Protein AF-A0A536S0V3-F1 (afdb_monomer)

Mean predicted aligned error: 3.84 Å

Nearest PDB structures (foldseek):
  5uuj-assembly1_A  TM=9.465E-01  e=1.478E-03  Streptomyces sahachiroi
  9baa-assembly1_A  TM=2.658E-01  e=7.607E+00  Acetivibrio thermocellus ATCC 27405

Secondary structure (DSSP, 8-state):
--------GGGHHHHTTPPPPP-EEEEPTT-HHHHS-S--TTTS-GGGHHHHB-GGG-B--EEEETT-

pLDDT: mean 92.53, std 5.95, range [58.0, 98.19]

Sequence (68 aa):
DGVRADVLAHDLDVLARIKSEPSVQLLPAFDPYVMGHKSRDHLFERVHTRKVSRIAGWISAVVLADAK

Radius of gyration: 14.04 Å; Cα contacts (8 Å, |Δi|>4): 55; chains: 1; bounding box: 36×22×30 Å

Structure (mmCIF, N/CA/C/O backbone):
data_AF-A0A536S0V3-F1
#
_entry.id   AF-A0A536S0V3-F1
#
loop_
_atom_site.group_PDB
_atom_site.id
_atom_site.type_symbol
_atom_site.label_atom_id
_atom_site.label_alt_id
_atom_site.label_comp_id
_atom_site.label_asym_id
_atom_site.label_entity_id
_atom_site.label_seq_id
_atom_site.pdbx_PDB_ins_code
_atom_site.Cartn_x
_atom_site.Cartn_y
_atom_site.Cartn_z
_atom_site.occupancy
_atom_site.B_iso_or_equiv
_atom_site.auth_seq_id
_atom_site.auth_comp_id
_atom_site.auth_asym_id
_atom_site.auth_atom_id
_atom_site.pdbx_PDB_model_num
ATOM 1 N N . ASP A 1 1 ? -9.355 13.851 2.151 1.00 58.00 1 ASP A N 1
ATOM 2 C CA . ASP A 1 1 ? -9.873 13.985 0.774 1.00 58.00 1 ASP A CA 1
ATOM 3 C C . ASP A 1 1 ? -10.581 12.708 0.367 1.00 58.00 1 ASP A C 1
ATOM 5 O O . ASP A 1 1 ? -9.937 11.685 0.178 1.00 58.00 1 ASP A O 1
ATOM 9 N N . GLY A 1 2 ? -11.914 12.714 0.370 1.00 81.25 2 GLY A N 1
ATOM 10 C CA . GLY A 1 2 ? -12.691 11.518 0.043 1.00 81.25 2 GLY A CA 1
ATOM 11 C C . GLY A 1 2 ? -12.650 11.231 -1.457 1.00 81.25 2 GLY A C 1
ATOM 12 O O . GLY A 1 2 ? -12.905 12.125 -2.260 1.00 81.25 2 GLY A O 1
ATOM 13 N N . VAL A 1 3 ? -12.355 9.988 -1.833 1.00 86.12 3 VAL A N 1
ATOM 14 C CA . VAL A 1 3 ? -12.459 9.496 -3.213 1.00 86.12 3 VAL A CA 1
ATOM 15 C C . VAL A 1 3 ? -13.606 8.493 -3.262 1.00 86.12 3 VAL A C 1
ATOM 17 O O . VAL A 1 3 ? -13.765 7.694 -2.341 1.00 86.12 3 VAL A O 1
ATOM 20 N N . ARG A 1 4 ? -14.423 8.528 -4.321 1.00 90.88 4 ARG A N 1
ATOM 21 C CA . ARG A 1 4 ? -15.435 7.485 -4.532 1.00 90.88 4 ARG A CA 1
ATOM 22 C C . ARG A 1 4 ? -14.750 6.147 -4.804 1.00 90.88 4 ARG A C 1
ATOM 24 O O . ARG A 1 4 ? -13.883 6.071 -5.670 1.00 90.88 4 ARG A O 1
ATOM 31 N N . ALA A 1 5 ? -15.170 5.120 -4.080 1.00 90.12 5 ALA A N 1
ATOM 32 C CA . ALA A 1 5 ? -14.700 3.753 -4.225 1.00 90.12 5 ALA A CA 1
ATOM 33 C C . ALA A 1 5 ? -15.881 2.791 -4.080 1.00 90.12 5 ALA A C 1
ATOM 35 O O . ALA A 1 5 ? -16.870 3.114 -3.418 1.00 90.12 5 ALA A O 1
ATOM 36 N N . ASP A 1 6 ? -15.744 1.622 -4.691 1.00 93.81 6 ASP A N 1
ATOM 37 C CA . ASP A 1 6 ? -16.706 0.534 -4.588 1.00 93.81 6 ASP A CA 1
ATOM 38 C C . ASP A 1 6 ? -16.189 -0.516 -3.601 1.00 93.81 6 ASP A C 1
ATOM 40 O O . ASP A 1 6 ? -14.983 -0.750 -3.494 1.00 93.81 6 ASP A O 1
ATOM 44 N N . VAL A 1 7 ? -17.106 -1.157 -2.882 1.00 95.19 7 VAL A N 1
ATOM 45 C CA . VAL A 1 7 ? -16.807 -2.221 -1.922 1.00 95.19 7 VAL A CA 1
ATOM 46 C C . VAL A 1 7 ? -17.876 -3.303 -1.998 1.00 95.19 7 VAL A C 1
ATOM 48 O O . VAL A 1 7 ? -19.014 -3.033 -2.390 1.00 95.19 7 VAL A O 1
ATOM 51 N N . LEU A 1 8 ? -17.526 -4.535 -1.627 1.00 97.44 8 LEU A N 1
ATOM 52 C CA . LEU A 1 8 ? -18.511 -5.601 -1.496 1.00 97.44 8 LEU A CA 1
ATOM 53 C C . LEU A 1 8 ? -19.510 -5.239 -0.393 1.00 97.44 8 LEU A C 1
ATOM 55 O O . LEU A 1 8 ? -19.128 -4.847 0.708 1.00 97.44 8 LEU A O 1
ATOM 59 N N . ALA A 1 9 ? -20.803 -5.395 -0.683 1.00 97.12 9 ALA A N 1
ATOM 60 C CA . ALA A 1 9 ? -21.865 -4.968 0.228 1.00 97.12 9 ALA A CA 1
ATOM 61 C C . ALA A 1 9 ? -21.777 -5.635 1.613 1.00 97.12 9 ALA A C 1
ATOM 63 O O . ALA A 1 9 ? -22.093 -5.001 2.614 1.00 97.12 9 ALA A O 1
ATOM 64 N N . HIS A 1 10 ? -21.316 -6.889 1.681 1.00 96.94 10 HIS A N 1
ATOM 65 C CA . HIS A 1 10 ? -21.175 -7.619 2.944 1.00 96.94 10 HIS A CA 1
ATOM 66 C C . HIS A 1 10 ? -19.980 -7.163 3.799 1.00 96.94 10 HIS A C 1
ATOM 68 O O . HIS A 1 10 ? -19.982 -7.410 5.001 1.00 96.94 10 HIS A O 1
ATOM 74 N N . ASP A 1 11 ? -18.995 -6.476 3.213 1.00 97.19 11 ASP A N 1
ATOM 75 C CA . ASP A 1 11 ? -17.819 -5.973 3.937 1.00 97.19 11 ASP A CA 1
ATOM 76 C C . ASP A 1 11 ? -18.042 -4.573 4.528 1.00 97.19 11 ASP A C 1
ATOM 78 O O . ASP A 1 11 ? -17.260 -4.120 5.366 1.00 97.19 11 ASP A O 1
ATOM 82 N N . LEU A 1 12 ? -19.113 -3.877 4.125 1.00 95.81 12 LEU A N 1
ATOM 83 C CA . LEU A 1 12 ? -19.355 -2.481 4.499 1.00 95.81 12 LEU A CA 1
ATOM 84 C C . LEU A 1 12 ? -19.446 -2.287 6.020 1.00 95.81 12 LEU A C 1
ATOM 86 O O . LEU A 1 12 ? -18.789 -1.404 6.573 1.00 95.81 12 LEU A O 1
ATOM 90 N N . 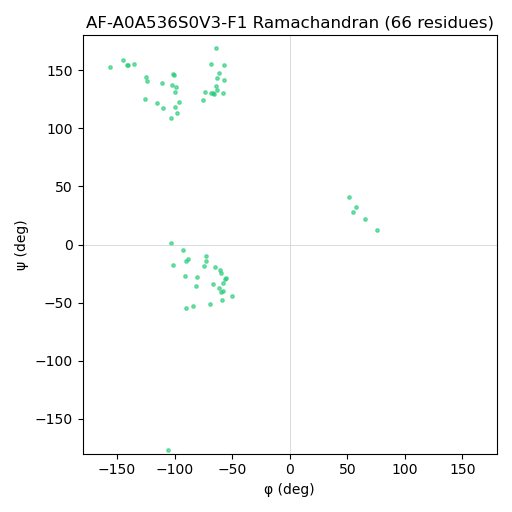ASP A 1 13 ? -20.219 -3.136 6.700 1.00 95.75 13 ASP A N 1
ATOM 91 C CA . ASP A 1 13 ? -20.409 -3.051 8.151 1.00 95.75 13 ASP A CA 1
ATOM 92 C C . ASP A 1 13 ? -19.123 -3.352 8.926 1.00 95.75 13 ASP A C 1
ATOM 94 O O . ASP A 1 13 ? -18.886 -2.773 9.989 1.00 95.75 13 ASP A O 1
ATOM 98 N N . VAL A 1 14 ? -18.288 -4.255 8.403 1.00 95.75 14 VAL A N 1
ATOM 99 C CA . VAL A 1 14 ? -16.998 -4.607 9.005 1.00 95.75 14 VAL A CA 1
ATOM 100 C C . VAL A 1 14 ? -16.042 -3.427 8.878 1.00 95.75 14 VAL A C 1
ATOM 102 O O . VAL A 1 14 ? -15.499 -2.967 9.882 1.00 95.75 14 VAL A O 1
ATOM 105 N N . LEU A 1 15 ? -15.894 -2.877 7.672 1.00 94.12 15 LEU A N 1
ATOM 106 C CA . LEU A 1 15 ? -15.008 -1.743 7.408 1.00 94.12 15 LEU A CA 1
ATOM 107 C C . LEU A 1 15 ? -15.398 -0.495 8.204 1.00 94.12 15 LEU A C 1
ATOM 109 O O . LEU A 1 15 ? -14.519 0.197 8.708 1.00 94.12 15 LEU A O 1
ATOM 113 N N . ALA A 1 16 ? -16.697 -0.240 8.390 1.00 93.19 16 ALA A N 1
ATOM 114 C CA . ALA A 1 16 ? -17.184 0.891 9.181 1.00 93.19 16 ALA A CA 1
ATOM 115 C C . ALA A 1 16 ? -16.824 0.806 10.678 1.00 93.19 16 ALA A C 1
ATOM 117 O O . ALA A 1 16 ? -16.865 1.816 11.382 1.00 93.19 16 ALA A O 1
ATOM 118 N N . ARG A 1 17 ? -16.496 -0.391 11.184 1.00 95.44 17 ARG A N 1
ATOM 119 C CA . ARG A 1 17 ? -16.171 -0.637 12.600 1.00 95.44 17 ARG A CA 1
ATOM 120 C C . ARG A 1 17 ? -14.675 -0.759 12.864 1.00 95.44 17 ARG A C 1
ATOM 122 O O . ARG A 1 17 ? -14.270 -0.664 14.024 1.00 95.44 17 ARG A O 1
ATOM 129 N N . ILE A 1 18 ? -13.867 -0.989 11.829 1.00 92.81 18 ILE A N 1
ATOM 130 C CA . ILE A 1 18 ? -12.416 -1.111 11.971 1.00 92.81 18 ILE A CA 1
ATOM 131 C C . ILE A 1 18 ? -11.839 0.241 12.388 1.00 92.81 18 ILE A C 1
ATOM 133 O O . ILE A 1 18 ? -12.100 1.276 11.777 1.00 92.81 18 ILE A O 1
ATOM 137 N N . LYS A 1 19 ? -11.019 0.211 13.436 1.00 88.56 19 LYS A N 1
ATOM 138 C CA . LYS A 1 19 ? -10.176 1.334 13.831 1.00 88.56 19 LYS A CA 1
ATOM 139 C C . LYS A 1 19 ? -8.759 1.054 13.365 1.00 88.56 19 LYS A C 1
ATOM 141 O O . LYS A 1 19 ? -8.282 -0.072 13.478 1.00 88.56 19 LYS A O 1
ATOM 146 N N . SER A 1 20 ? -8.112 2.079 12.825 1.00 84.50 20 SER A N 1
ATOM 147 C CA . SER A 1 20 ? -6.691 1.994 12.520 1.00 84.50 20 SER A CA 1
ATOM 148 C C . SER A 1 20 ? -5.917 2.099 13.826 1.00 84.50 20 SER A C 1
ATOM 150 O O . SER A 1 20 ? -6.085 3.075 14.556 1.00 84.50 20 SER A O 1
ATOM 152 N N . GLU A 1 21 ? -5.078 1.109 14.099 1.00 89.00 21 GLU A N 1
ATOM 153 C CA . GLU A 1 21 ? -4.149 1.133 15.226 1.00 89.00 21 GLU A CA 1
ATOM 154 C C . GLU A 1 21 ? -2.748 1.512 14.729 1.00 89.00 21 GLU A C 1
ATOM 156 O O . GLU A 1 21 ? -2.380 1.126 13.609 1.00 89.00 21 GLU A O 1
ATOM 161 N N . PRO A 1 22 ? -1.955 2.245 15.532 1.00 92.81 22 PRO A N 1
ATOM 162 C CA . PRO A 1 22 ? -0.579 2.542 15.175 1.00 92.81 22 PRO A CA 1
ATOM 163 C C . PRO A 1 22 ? 0.222 1.258 14.964 1.00 92.81 22 PRO A C 1
ATOM 165 O O . PRO A 1 22 ? 0.190 0.350 15.799 1.00 92.81 22 PRO A O 1
ATOM 168 N N . SER A 1 23 ? 0.934 1.156 13.847 1.00 94.69 23 SER A N 1
ATOM 169 C CA . SER A 1 23 ? 1.679 -0.060 13.515 1.00 94.69 23 SER A CA 1
ATOM 170 C C . SER A 1 23 ? 2.833 0.198 12.556 1.00 94.69 23 SER A C 1
ATOM 172 O O . SER A 1 23 ? 2.805 1.119 11.744 1.00 94.69 23 SER A O 1
ATOM 174 N N . VAL A 1 24 ? 3.859 -0.652 12.646 1.00 96.44 24 VAL A N 1
ATOM 175 C CA . VAL A 1 24 ? 4.979 -0.679 11.703 1.00 96.44 24 VAL A C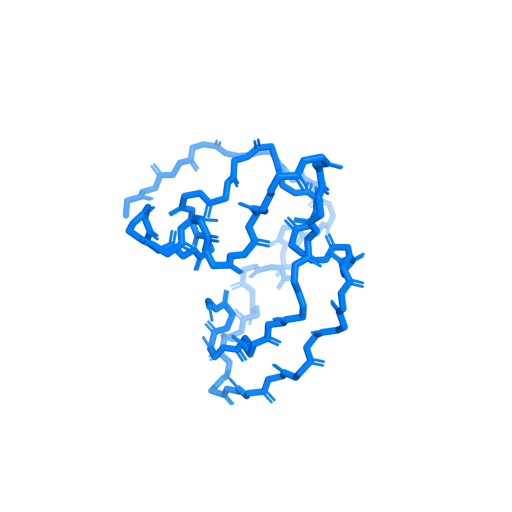A 1
ATOM 176 C C . VAL A 1 24 ? 5.121 -2.092 11.155 1.00 96.44 24 VAL A C 1
ATOM 178 O O . VAL A 1 24 ? 5.256 -3.048 11.919 1.00 96.44 24 VAL A O 1
ATOM 181 N N . GLN A 1 25 ? 5.105 -2.225 9.831 1.00 96.56 25 GLN A N 1
ATOM 182 C CA . GLN A 1 25 ? 5.267 -3.494 9.126 1.00 96.56 25 GLN A CA 1
ATOM 183 C C . GLN A 1 25 ? 6.425 -3.398 8.130 1.00 96.56 25 GLN A C 1
ATOM 185 O O . GLN A 1 25 ? 6.616 -2.381 7.465 1.00 96.56 25 GLN A O 1
ATOM 190 N N . LEU A 1 26 ? 7.209 -4.470 8.023 1.00 97.81 26 LEU A N 1
ATOM 191 C CA . LEU A 1 26 ? 8.242 -4.606 6.999 1.00 97.81 26 LEU A CA 1
ATOM 192 C C . LEU A 1 26 ? 7.669 -5.437 5.860 1.00 97.81 26 LEU A C 1
ATOM 194 O O . LEU A 1 26 ? 7.393 -6.622 6.043 1.00 97.81 26 LEU A O 1
ATOM 198 N N . LEU A 1 27 ? 7.494 -4.815 4.700 1.00 97.69 27 LEU A N 1
ATOM 199 C CA . LEU A 1 27 ? 6.985 -5.491 3.517 1.00 97.69 27 LEU A CA 1
ATOM 200 C C . LEU A 1 27 ? 8.151 -5.854 2.589 1.00 97.69 27 LEU A C 1
ATOM 202 O O . LEU A 1 27 ? 9.004 -4.997 2.314 1.00 97.69 27 LEU A O 1
ATOM 206 N N . PRO A 1 28 ? 8.223 -7.104 2.099 1.00 98.19 28 PRO A N 1
ATOM 207 C CA . PRO A 1 28 ? 9.261 -7.518 1.168 1.00 98.19 28 PRO A CA 1
ATOM 208 C C . PRO A 1 28 ? 9.163 -6.771 -0.171 1.00 98.19 28 PRO A C 1
ATOM 210 O O . PRO A 1 28 ? 8.195 -6.076 -0.480 1.00 98.19 28 PRO A O 1
ATOM 213 N N . ALA A 1 29 ? 10.198 -6.922 -0.998 1.00 97.88 29 ALA A N 1
ATOM 214 C CA . ALA A 1 29 ? 10.142 -6.465 -2.382 1.00 97.88 29 ALA A CA 1
ATOM 215 C C . ALA A 1 29 ? 8.959 -7.125 -3.107 1.00 97.88 29 ALA A C 1
ATOM 217 O O . ALA A 1 29 ? 8.699 -8.311 -2.906 1.00 97.88 29 ALA A O 1
ATOM 218 N N . PHE A 1 30 ? 8.282 -6.362 -3.968 1.00 96.19 30 PHE A N 1
ATOM 219 C CA . PHE A 1 30 ? 7.096 -6.819 -4.706 1.00 96.19 30 PHE A CA 1
ATOM 220 C C . PHE A 1 30 ? 5.942 -7.312 -3.810 1.00 96.19 30 PHE A C 1
ATOM 222 O O . PHE A 1 30 ? 5.198 -8.209 -4.197 1.00 96.19 30 PHE A O 1
ATOM 229 N N . ASP A 1 31 ? 5.767 -6.735 -2.619 1.00 97.00 31 ASP A N 1
ATOM 230 C CA . ASP A 1 31 ? 4.628 -7.073 -1.762 1.00 97.00 31 ASP A CA 1
ATOM 231 C C . ASP A 1 31 ? 3.273 -6.679 -2.410 1.00 97.00 31 ASP A C 1
ATOM 233 O O . ASP A 1 31 ? 3.151 -5.569 -2.956 1.00 97.00 31 ASP A O 1
ATOM 237 N N . PRO A 1 32 ? 2.234 -7.543 -2.362 1.00 95.50 32 PRO A N 1
ATOM 238 C CA . PRO A 1 32 ? 0.915 -7.253 -2.926 1.00 95.50 32 PRO A CA 1
ATOM 239 C C . PRO A 1 32 ? 0.254 -5.982 -2.392 1.00 95.50 32 PRO A C 1
ATOM 241 O O . PRO A 1 32 ? -0.475 -5.343 -3.147 1.00 95.50 32 PRO A O 1
ATOM 244 N N . TYR A 1 33 ? 0.529 -5.570 -1.152 1.00 94.12 33 TYR A N 1
ATOM 245 C CA . TYR A 1 33 ? 0.017 -4.316 -0.600 1.00 94.12 33 TYR A CA 1
ATOM 246 C C . TYR A 1 33 ? 0.473 -3.111 -1.434 1.00 94.12 33 TYR A C 1
ATOM 248 O O . TYR A 1 33 ? -0.310 -2.227 -1.750 1.00 94.12 33 TYR A O 1
ATOM 256 N N . VAL A 1 34 ? 1.728 -3.094 -1.893 1.00 93.38 34 VAL A N 1
ATOM 257 C CA . VAL A 1 34 ? 2.268 -1.998 -2.721 1.00 93.38 34 VAL A CA 1
ATOM 258 C C . VAL A 1 34 ? 1.853 -2.136 -4.193 1.00 93.38 34 VAL A C 1
ATOM 260 O O . VAL A 1 34 ? 1.777 -1.149 -4.939 1.00 93.38 34 VAL A O 1
ATOM 263 N N . MET A 1 35 ? 1.615 -3.365 -4.654 1.00 92.00 35 MET A N 1
ATOM 264 C CA . MET A 1 35 ? 1.322 -3.659 -6.060 1.00 92.00 35 MET A CA 1
ATOM 265 C C . MET A 1 35 ? -0.167 -3.636 -6.411 1.00 92.00 35 MET A C 1
ATOM 267 O O . MET A 1 35 ? -0.495 -3.352 -7.561 1.00 92.00 35 MET A O 1
ATOM 271 N N . GLY A 1 36 ? -1.050 -3.915 -5.452 1.00 90.19 36 GLY A N 1
ATOM 272 C CA . GLY A 1 36 ? -2.479 -4.149 -5.676 1.00 90.19 36 GLY A CA 1
ATOM 273 C C . GLY A 1 36 ? -3.290 -2.903 -6.022 1.00 90.19 36 G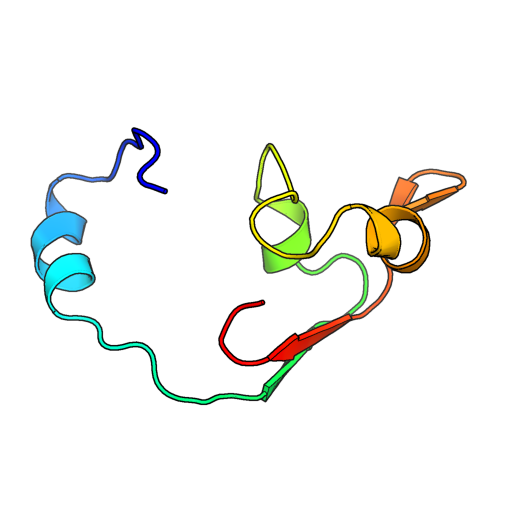LY A C 1
ATOM 274 O O . GLY A 1 36 ? -4.440 -3.012 -6.443 1.00 90.19 36 GLY A O 1
ATOM 275 N N . HIS A 1 37 ? -2.704 -1.714 -5.891 1.00 86.69 37 HIS A N 1
ATOM 276 C CA . HIS A 1 37 ? -3.401 -0.465 -6.162 1.00 86.69 37 HIS A CA 1
ATOM 277 C C . HIS A 1 37 ? -3.089 0.101 -7.549 1.00 86.69 37 HIS A C 1
ATOM 279 O O . HIS A 1 37 ? -1.932 0.227 -7.955 1.00 86.69 37 HIS A O 1
ATOM 285 N N . LYS A 1 38 ? -4.140 0.560 -8.243 1.00 83.19 38 LYS A N 1
ATOM 286 C CA . LYS A 1 38 ? -4.036 1.244 -9.545 1.00 83.19 38 LYS A CA 1
ATOM 287 C C . LYS A 1 38 ? -3.153 2.498 -9.483 1.00 83.19 38 LYS A C 1
ATOM 289 O O . LYS A 1 38 ? -2.400 2.770 -10.412 1.00 83.19 38 LYS A O 1
ATOM 294 N N . SER A 1 39 ? -3.268 3.265 -8.399 1.00 84.88 39 SER A N 1
ATOM 295 C CA . SER A 1 39 ? -2.427 4.424 -8.086 1.00 8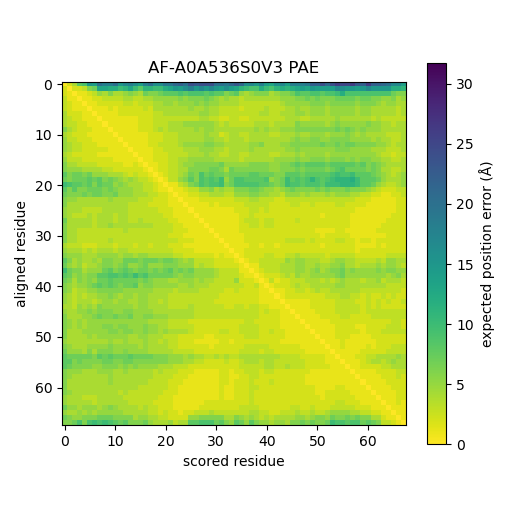4.88 39 SER A CA 1
ATOM 296 C C . SER A 1 39 ? -1.815 4.242 -6.704 1.00 84.88 39 SER A C 1
ATOM 298 O O . SER A 1 39 ? -2.475 3.736 -5.800 1.00 84.88 39 SER A O 1
ATOM 300 N N . ARG A 1 40 ? -0.575 4.704 -6.537 1.00 87.88 40 ARG A N 1
ATOM 301 C CA . ARG A 1 40 ? 0.175 4.650 -5.272 1.00 87.88 40 ARG A CA 1
ATOM 302 C C . ARG A 1 40 ? 0.222 5.994 -4.545 1.00 87.88 40 ARG A C 1
ATOM 304 O O . ARG A 1 40 ? 0.789 6.066 -3.465 1.00 87.88 40 ARG A O 1
ATOM 311 N N . ASP A 1 41 ? -0.416 7.029 -5.099 1.00 86.75 41 ASP A N 1
ATOM 312 C CA . ASP A 1 41 ? -0.411 8.391 -4.538 1.00 86.75 41 ASP A CA 1
ATOM 313 C C . ASP A 1 41 ? -1.015 8.462 -3.119 1.00 86.75 41 ASP A C 1
ATOM 315 O O . ASP A 1 41 ? -0.743 9.404 -2.384 1.00 86.75 41 ASP A O 1
ATOM 319 N N . HIS A 1 42 ? -1.846 7.483 -2.739 1.00 87.44 42 HIS A N 1
ATOM 320 C CA . HIS A 1 42 ? -2.455 7.393 -1.408 1.00 87.44 42 HIS A CA 1
ATOM 321 C C . HIS A 1 42 ? -1.619 6.589 -0.399 1.00 87.44 42 HIS A C 1
ATOM 323 O O . HIS A 1 42 ? -1.899 6.672 0.795 1.00 87.44 42 HIS A O 1
ATOM 329 N N . LEU A 1 43 ? -0.624 5.826 -0.873 1.00 90.94 43 LEU A N 1
ATOM 330 C CA . LEU A 1 43 ? 0.298 5.075 -0.022 1.00 90.94 43 LEU A CA 1
ATOM 331 C C . LEU A 1 43 ? 1.432 5.991 0.443 1.00 90.94 43 LEU A C 1
ATOM 333 O O . LEU A 1 43 ? 1.638 6.151 1.633 1.00 90.94 43 LEU A O 1
ATOM 337 N N . PHE A 1 44 ? 2.106 6.672 -0.488 1.00 91.62 44 PHE A N 1
ATOM 338 C CA . PHE A 1 44 ? 3.243 7.542 -0.181 1.00 91.62 44 PHE A CA 1
ATOM 339 C C . PHE A 1 44 ? 3.291 8.774 -1.091 1.00 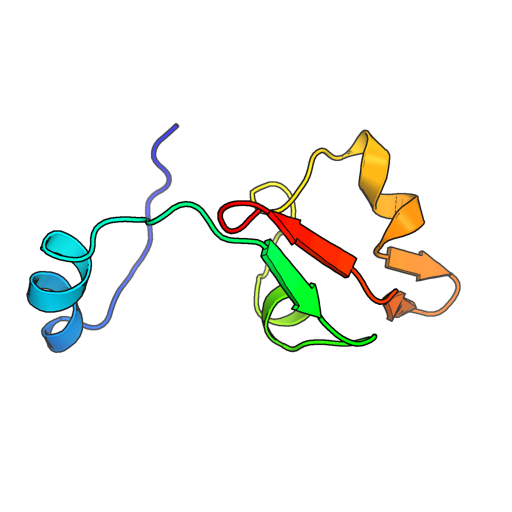91.62 44 PHE A C 1
ATOM 341 O O . PHE A 1 44 ? 2.773 8.782 -2.209 1.00 91.62 44 PHE A O 1
ATOM 348 N N . GLU A 1 45 ? 3.978 9.822 -0.636 1.00 91.19 45 GLU A N 1
ATOM 349 C CA . GLU A 1 45 ? 4.156 11.045 -1.416 1.00 91.19 45 GLU A CA 1
ATOM 350 C C . GLU A 1 45 ? 4.949 10.810 -2.708 1.00 91.19 45 GLU A C 1
ATOM 352 O O . GLU A 1 45 ? 5.951 10.089 -2.743 1.00 91.19 45 GLU A O 1
ATOM 357 N N . ARG A 1 46 ? 4.571 11.517 -3.781 1.00 90.88 46 ARG A N 1
ATOM 358 C CA . ARG A 1 46 ? 5.180 11.356 -5.113 1.00 90.88 46 ARG A CA 1
ATOM 359 C C . ARG A 1 46 ? 6.698 11.533 -5.133 1.00 90.88 46 ARG A C 1
ATOM 361 O O . ARG A 1 46 ? 7.362 10.887 -5.948 1.00 90.88 46 ARG A O 1
ATOM 368 N N . VAL A 1 47 ? 7.260 12.340 -4.231 1.00 93.44 47 VAL A N 1
ATOM 369 C CA . VAL A 1 47 ? 8.714 12.527 -4.078 1.00 93.44 47 VAL A CA 1
ATOM 370 C C . VAL A 1 47 ? 9.451 11.217 -3.747 1.00 93.44 47 VAL A C 1
ATOM 372 O O . VAL A 1 47 ? 10.628 11.063 -4.073 1.00 93.44 47 VAL A O 1
ATOM 375 N N . HIS A 1 48 ? 8.768 10.227 -3.166 1.00 93.88 48 HIS A N 1
ATOM 376 C CA . HIS A 1 48 ? 9.329 8.915 -2.834 1.00 93.88 48 HIS A CA 1
ATOM 377 C C . HIS A 1 48 ? 9.143 7.854 -3.923 1.00 93.88 48 HIS A C 1
ATOM 379 O O . HIS A 1 48 ? 9.745 6.785 -3.828 1.00 93.88 48 HIS A O 1
ATOM 385 N N . THR A 1 49 ? 8.423 8.156 -5.009 1.00 93.50 49 THR A N 1
ATOM 386 C CA . THR A 1 49 ? 8.128 7.193 -6.087 1.00 93.50 49 THR A CA 1
ATOM 387 C C . THR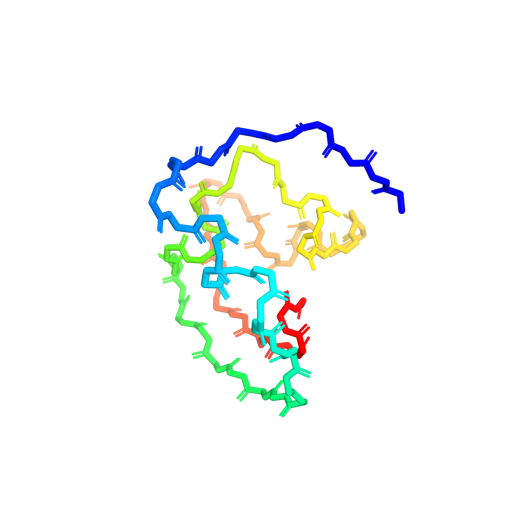 A 1 49 ? 9.371 6.476 -6.599 1.00 93.50 49 THR A C 1
ATOM 389 O O . THR A 1 49 ? 9.356 5.259 -6.729 1.00 93.50 49 THR A O 1
ATOM 392 N N . ARG A 1 50 ? 10.481 7.194 -6.823 1.00 94.50 50 ARG A N 1
ATOM 393 C CA . ARG A 1 50 ? 11.726 6.602 -7.350 1.00 94.50 50 ARG A CA 1
ATOM 394 C C . ARG A 1 50 ? 12.483 5.724 -6.346 1.00 94.50 50 ARG A C 1
ATOM 396 O O . ARG A 1 50 ? 13.393 5.004 -6.750 1.00 94.50 50 ARG A O 1
ATOM 403 N N . LYS A 1 51 ? 12.146 5.794 -5.054 1.00 95.44 51 LYS A N 1
ATOM 404 C CA . LYS A 1 51 ? 12.698 4.909 -4.015 1.00 95.44 51 LYS A CA 1
ATOM 405 C C . LYS A 1 51 ? 11.964 3.564 -3.995 1.00 95.44 51 LYS A C 1
ATOM 407 O O . LYS A 1 51 ? 12.598 2.531 -3.787 1.00 95.44 51 LYS A O 1
ATOM 412 N N . VAL A 1 52 ? 10.655 3.584 -4.258 1.00 95.12 52 VAL A N 1
ATOM 413 C CA . VAL A 1 52 ? 9.782 2.399 -4.237 1.00 95.12 52 VAL A CA 1
ATOM 414 C C . VAL A 1 52 ? 9.720 1.721 -5.606 1.00 95.12 52 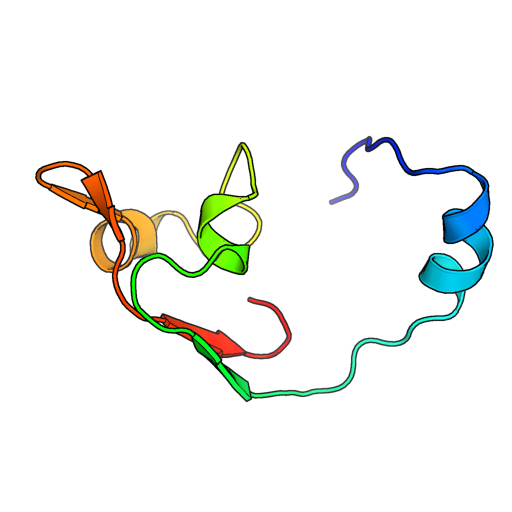VAL A C 1
ATOM 416 O O . VAL A 1 52 ? 10.034 0.543 -5.710 1.00 95.12 52 VAL A O 1
ATOM 419 N N . SER A 1 53 ? 9.376 2.464 -6.661 1.00 94.31 53 SER A N 1
ATOM 420 C CA . SER A 1 53 ? 9.282 1.982 -8.043 1.00 94.31 53 SER A CA 1
ATOM 421 C C . SER A 1 53 ? 10.499 2.441 -8.840 1.00 94.31 53 SER A C 1
ATOM 423 O O . SER A 1 53 ? 10.659 3.624 -9.151 1.00 94.31 53 SER A O 1
ATOM 425 N N . ARG A 1 54 ? 11.371 1.495 -9.173 1.00 94.75 54 ARG A N 1
ATOM 426 C CA . ARG A 1 54 ? 12.660 1.740 -9.822 1.00 94.75 54 ARG A CA 1
ATOM 427 C C . ARG A 1 54 ? 12.616 1.338 -11.297 1.00 94.75 54 ARG A C 1
ATOM 429 O O . ARG A 1 54 ? 11.579 0.978 -11.852 1.00 94.75 54 ARG A O 1
ATOM 436 N N . ILE A 1 55 ? 13.769 1.462 -11.949 1.00 95.88 55 ILE A N 1
ATOM 437 C CA . ILE A 1 55 ? 13.961 1.078 -13.348 1.00 95.88 55 ILE A CA 1
ATOM 438 C C . ILE A 1 55 ? 13.600 -0.396 -13.582 1.00 95.88 55 ILE A C 1
ATOM 440 O O . ILE A 1 55 ? 13.656 -1.210 -12.662 1.00 95.88 55 ILE A O 1
ATOM 444 N N . ALA A 1 56 ? 13.234 -0.725 -14.822 1.00 95.38 56 ALA A N 1
ATOM 445 C CA . ALA A 1 56 ? 12.869 -2.082 -15.243 1.00 95.38 56 ALA A CA 1
ATOM 446 C C . ALA A 1 56 ? 11.745 -2.734 -14.404 1.00 95.38 56 ALA A C 1
ATOM 448 O O . ALA A 1 56 ? 11.693 -3.952 -14.274 1.00 95.38 56 ALA A O 1
ATOM 449 N N . GLY A 1 57 ? 10.847 -1.923 -13.827 1.00 92.44 57 GLY A N 1
ATOM 450 C CA . GLY A 1 57 ? 9.691 -2.411 -13.067 1.00 92.44 57 GLY A CA 1
ATOM 451 C C . GLY A 1 57 ? 10.014 -2.930 -11.664 1.00 92.44 57 GLY A C 1
ATOM 452 O O . GLY A 1 57 ? 9.160 -3.555 -11.042 1.00 92.44 57 GLY A O 1
ATOM 453 N N . TRP A 1 58 ? 11.221 -2.685 -11.148 1.00 96.69 58 TRP A N 1
ATOM 454 C CA . TRP A 1 58 ? 11.612 -3.151 -9.820 1.00 96.69 58 TRP A CA 1
ATOM 455 C C . TRP A 1 58 ? 10.844 -2.437 -8.699 1.00 96.69 58 TRP A C 1
ATOM 457 O O . TRP A 1 58 ? 10.843 -1.204 -8.646 1.00 96.69 58 TRP A O 1
ATOM 467 N N . ILE A 1 59 ? 10.271 -3.202 -7.764 1.00 96.25 59 ILE A N 1
ATOM 468 C CA . ILE A 1 59 ? 9.605 -2.685 -6.561 1.00 96.25 59 ILE A CA 1
ATOM 469 C C . ILE A 1 59 ? 10.445 -3.016 -5.324 1.00 96.25 59 ILE A C 1
ATOM 471 O O . ILE A 1 59 ? 10.679 -4.181 -5.011 1.00 96.25 59 ILE A O 1
ATOM 475 N N . SER A 1 60 ? 10.914 -1.986 -4.622 1.00 97.56 60 SER A N 1
ATOM 476 C CA . SER A 1 60 ? 11.714 -2.124 -3.400 1.00 97.56 60 SER A CA 1
ATOM 477 C C . SER A 1 60 ? 10.899 -2.696 -2.234 1.00 97.56 60 SER A C 1
ATOM 479 O O . SER A 1 60 ? 9.688 -2.504 -2.170 1.00 97.56 60 SER A O 1
ATOM 481 N N . ALA A 1 61 ? 11.584 -3.330 -1.277 1.00 97.69 61 ALA A N 1
ATOM 482 C CA . ALA A 1 61 ? 11.033 -3.545 0.061 1.00 97.69 61 ALA A CA 1
ATOM 483 C C . ALA A 1 61 ? 10.744 -2.192 0.734 1.00 97.69 61 ALA A C 1
ATOM 485 O O . ALA A 1 61 ? 11.461 -1.214 0.482 1.00 97.69 61 ALA A O 1
ATOM 486 N N . VAL A 1 62 ? 9.712 -2.135 1.576 1.00 96.94 62 VAL A N 1
ATOM 487 C CA . VAL A 1 62 ? 9.264 -0.894 2.224 1.00 96.94 62 VAL A CA 1
ATOM 488 C C . VAL A 1 62 ? 8.982 -1.095 3.707 1.00 96.94 62 VAL A C 1
ATOM 490 O O . VAL A 1 62 ? 8.677 -2.195 4.165 1.00 96.94 62 VAL A O 1
ATOM 493 N N . VAL A 1 63 ? 9.082 0.002 4.450 1.00 96.75 63 VAL A N 1
ATOM 494 C CA . VAL A 1 63 ? 8.531 0.109 5.800 1.00 96.75 63 VAL A CA 1
ATOM 495 C C . VAL A 1 63 ? 7.169 0.767 5.654 1.00 96.75 63 VAL A C 1
ATOM 497 O O . VAL A 1 63 ? 7.096 1.855 5.089 1.00 96.75 63 VAL A O 1
ATOM 500 N N . LEU A 1 64 ? 6.127 0.098 6.133 1.00 95.12 64 LEU A N 1
ATOM 501 C CA . LEU A 1 64 ? 4.771 0.624 6.195 1.00 95.12 64 LEU A CA 1
ATOM 502 C C . LEU A 1 64 ? 4.514 1.104 7.623 1.00 95.12 64 LEU A C 1
ATOM 504 O O . LEU A 1 64 ? 4.576 0.293 8.549 1.00 95.12 64 LEU A O 1
ATOM 508 N N . ALA A 1 65 ? 4.255 2.395 7.803 1.00 9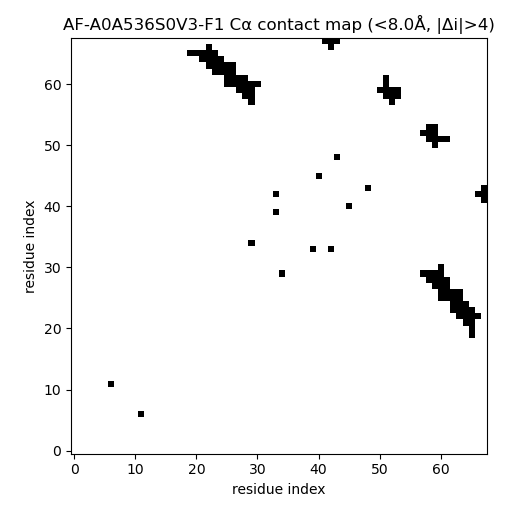5.19 65 ALA A N 1
ATOM 509 C CA . ALA A 1 65 ? 3.936 2.996 9.093 1.00 95.19 65 ALA A CA 1
ATOM 510 C C . ALA A 1 65 ? 2.500 3.522 9.062 1.00 95.19 65 ALA A C 1
ATOM 512 O O . ALA A 1 65 ? 2.147 4.332 8.210 1.00 95.19 65 ALA A O 1
ATOM 513 N N . ASP A 1 66 ? 1.655 3.039 9.972 1.00 92.12 66 ASP A N 1
ATOM 514 C CA . ASP A 1 66 ? 0.242 3.427 10.072 1.00 92.12 66 ASP A CA 1
ATOM 515 C C . ASP A 1 66 ? 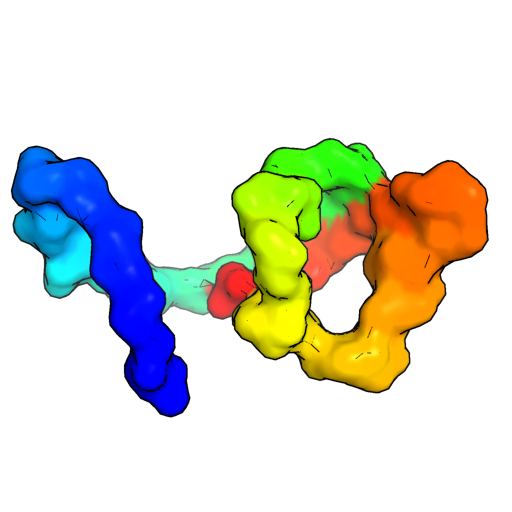-0.504 3.305 8.727 1.00 92.12 66 ASP A C 1
ATOM 517 O O . ASP A 1 66 ? -1.303 4.161 8.342 1.00 92.12 66 ASP A O 1
ATOM 521 N N . ALA A 1 67 ? -0.206 2.220 8.001 1.00 85.62 67 ALA A N 1
ATOM 522 C CA . ALA A 1 67 ? -0.715 1.919 6.663 1.00 85.62 67 ALA A CA 1
ATOM 523 C C . ALA A 1 67 ? -0.279 2.891 5.536 1.00 85.62 67 ALA A C 1
ATOM 525 O O . ALA A 1 67 ? -0.920 2.916 4.478 1.00 85.62 67 ALA A O 1
ATOM 526 N N . LYS A 1 68 ? 0.830 3.630 5.708 1.00 82.25 68 LYS A N 1
ATOM 527 C CA . LYS A 1 68 ? 1.449 4.514 4.696 1.00 82.25 68 LYS A CA 1
ATOM 528 C C . LYS A 1 68 ? 2.961 4.324 4.537 1.00 82.25 68 LYS A C 1
ATOM 530 O O . LYS A 1 68 ? 3.620 3.901 5.512 1.00 82.25 68 LYS A O 1
#

Solvent-accessible surface area (backbone atoms only — not comparable to full-atom values): 4494 Å² total; per-residue (Å²): 135,92,74,94,79,86,75,62,79,85,50,49,71,55,60,75,67,63,74,90,64,90,47,78,46,81,41,57,56,70,36,61,85,77,62,74,49,97,66,57,73,84,46,46,63,74,90,48,42,69,72,41,53,42,76,97,78,41,43,45,57,46,74,34,46,65,84,53

Foldseek 3Di:
DDDDDDDDPVCVVVVVPDDQDWDKDWFAWPRCLCVVDPDCCVQDPPVCCCVQQHPPRTGHIDIRTSND